Protein AF-Q5ZM93-F1 (afdb_monomer)

Organism: Gallus gallus (NCBI:txid9031)

Radius of gyration: 24.71 Å; Cα contacts (8 Å, |Δi|>4): 46; chains: 1; bounding box: 80×24×54 Å

Nearest PDB structures (foldseek):
  3qmw-assembly1_A  TM=1.818E-01  e=9.109E+00  Streptomyces coelicolor

Mean predicted aligned error: 16.15 Å

Structure (mmCIF, N/CA/C/O backbone):
data_AF-Q5ZM93-F1
#
_entry.id   AF-Q5ZM93-F1
#
loop_
_atom_site.group_PDB
_atom_site.id
_atom_site.type_symbol
_atom_site.label_atom_id
_atom_site.label_alt_id
_atom_site.label_comp_id
_atom_site.label_asym_id
_atom_site.label_entity_id
_atom_site.label_seq_id
_atom_site.pdbx_PDB_ins_code
_atom_site.Cartn_x
_atom_site.Cartn_y
_atom_site.Cartn_z
_atom_site.occupancy
_atom_site.B_iso_or_equiv
_atom_site.auth_seq_id
_atom_site.auth_comp_id
_atom_site.auth_asym_id
_atom_site.auth_atom_id
_atom_site.pdbx_PDB_model_num
ATOM 1 N N . MET A 1 1 ? 52.137 -8.611 -23.650 1.00 48.00 1 MET A N 1
ATOM 2 C CA . MET A 1 1 ? 50.836 -9.322 -23.667 1.00 48.00 1 MET A CA 1
ATOM 3 C C . MET A 1 1 ? 49.915 -8.952 -22.493 1.00 48.00 1 MET A C 1
ATOM 5 O O . MET A 1 1 ? 48.735 -9.238 -22.594 1.00 48.00 1 MET A O 1
ATOM 9 N N . ALA A 1 2 ? 50.388 -8.274 -21.432 1.00 45.91 2 ALA A N 1
ATOM 10 C CA . ALA A 1 2 ? 49.551 -7.874 -20.289 1.00 45.91 2 ALA A CA 1
ATOM 11 C C . ALA A 1 2 ? 48.619 -6.669 -20.567 1.00 45.91 2 ALA A C 1
ATOM 13 O O . ALA A 1 2 ? 47.445 -6.726 -20.234 1.00 45.91 2 ALA A O 1
ATOM 14 N N . ALA A 1 3 ? 49.090 -5.636 -21.278 1.00 50.91 3 ALA A N 1
ATOM 15 C CA . ALA A 1 3 ? 48.351 -4.374 -21.458 1.00 50.91 3 ALA A CA 1
ATOM 16 C C . ALA A 1 3 ? 47.007 -4.491 -22.219 1.00 50.91 3 ALA A C 1
ATOM 18 O O . ALA A 1 3 ? 46.098 -3.692 -22.012 1.00 50.91 3 ALA A O 1
ATOM 19 N N . ALA A 1 4 ? 46.852 -5.497 -23.089 1.00 55.53 4 ALA A N 1
ATOM 20 C CA . ALA A 1 4 ? 45.612 -5.709 -23.844 1.00 55.53 4 ALA A CA 1
ATOM 21 C C . ALA A 1 4 ? 44.477 -6.282 -22.972 1.00 55.53 4 ALA A C 1
ATOM 23 O O . ALA A 1 4 ? 43.305 -6.005 -23.226 1.00 55.53 4 ALA A O 1
ATOM 24 N N . ALA A 1 5 ? 44.818 -7.049 -21.930 1.00 53.44 5 ALA A N 1
ATOM 25 C CA . ALA A 1 5 ? 43.845 -7.614 -20.998 1.00 53.44 5 ALA A CA 1
ATOM 26 C C . ALA A 1 5 ? 43.263 -6.539 -20.064 1.00 53.44 5 ALA A C 1
ATOM 28 O O . ALA A 1 5 ? 42.081 -6.584 -19.728 1.00 53.44 5 ALA A O 1
ATOM 29 N N . GLU A 1 6 ? 44.073 -5.542 -19.706 1.00 55.62 6 GLU A N 1
ATOM 30 C CA . GLU A 1 6 ? 43.698 -4.461 -18.788 1.00 55.62 6 GLU A CA 1
ATOM 31 C C . GLU A 1 6 ? 42.703 -3.494 -19.441 1.00 55.62 6 GLU A C 1
AT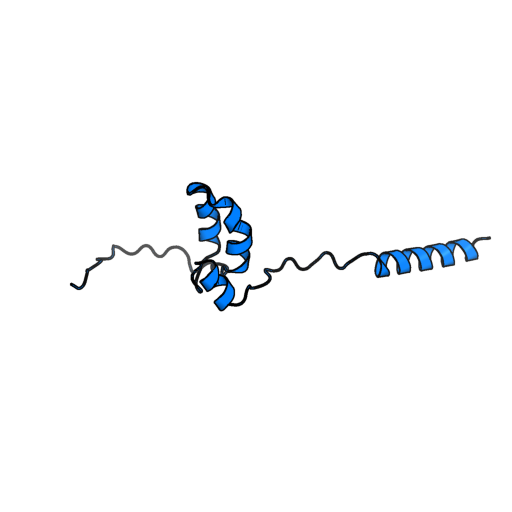OM 33 O O . GLU A 1 6 ? 41.676 -3.160 -18.852 1.00 55.62 6 GLU A O 1
ATOM 38 N N . LEU A 1 7 ? 42.928 -3.143 -20.712 1.00 58.91 7 LEU A N 1
ATOM 39 C CA . LEU A 1 7 ? 41.991 -2.339 -21.504 1.00 58.91 7 LEU A CA 1
ATOM 40 C C . LEU A 1 7 ? 40.665 -3.077 -21.745 1.00 58.91 7 LEU A C 1
ATOM 42 O O . LEU A 1 7 ? 39.596 -2.479 -21.637 1.00 58.91 7 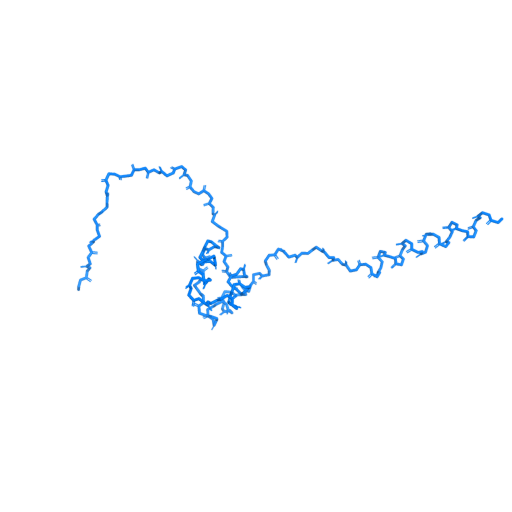LEU A O 1
ATOM 46 N N . ALA A 1 8 ? 40.711 -4.388 -22.003 1.00 62.94 8 ALA A N 1
ATOM 47 C CA . ALA A 1 8 ? 39.508 -5.202 -22.172 1.00 62.94 8 ALA A CA 1
ATOM 48 C C . ALA A 1 8 ? 38.694 -5.331 -20.871 1.00 62.94 8 ALA A C 1
ATOM 50 O O . ALA A 1 8 ? 37.464 -5.377 -20.928 1.00 62.94 8 ALA A O 1
ATOM 51 N N . ALA A 1 9 ? 39.353 -5.367 -19.709 1.00 63.41 9 ALA A N 1
ATOM 52 C CA . ALA A 1 9 ? 38.695 -5.385 -18.404 1.00 63.41 9 ALA A CA 1
ATOM 53 C C . ALA A 1 9 ? 38.040 -4.034 -18.076 1.00 63.41 9 ALA A C 1
ATOM 55 O O . ALA A 1 9 ? 36.895 -4.006 -17.625 1.00 63.41 9 ALA A O 1
ATOM 56 N N . LEU A 1 10 ? 38.722 -2.922 -18.371 1.00 65.69 10 LEU A N 1
ATOM 57 C CA . LEU A 1 10 ? 38.190 -1.571 -18.171 1.00 65.69 10 LEU A CA 1
ATOM 58 C C . LEU A 1 10 ? 36.975 -1.297 -19.065 1.00 65.69 10 LEU A C 1
ATOM 60 O O . LEU A 1 10 ? 35.955 -0.825 -18.570 1.00 65.69 10 LEU A O 1
ATOM 64 N N . VAL A 1 11 ? 37.036 -1.679 -20.347 1.00 76.12 11 VAL A N 1
ATOM 65 C CA . VAL A 1 11 ? 35.910 -1.547 -21.290 1.00 76.12 11 VAL A CA 1
ATOM 66 C C . VAL A 1 11 ? 34.735 -2.429 -20.878 1.00 76.12 11 VAL A C 1
ATOM 68 O O . VAL A 1 11 ? 33.590 -1.996 -20.956 1.00 76.12 11 VAL A O 1
ATOM 71 N N . ARG A 1 12 ? 34.995 -3.646 -20.389 1.00 71.19 12 ARG A N 1
ATOM 72 C CA . ARG A 1 12 ? 33.950 -4.557 -19.904 1.00 71.19 12 ARG A CA 1
ATOM 73 C C . ARG A 1 12 ? 33.294 -4.034 -18.626 1.00 71.19 12 ARG A C 1
ATOM 75 O O . ARG A 1 12 ? 32.083 -4.123 -18.503 1.00 71.19 12 ARG A O 1
ATOM 82 N N . CYS A 1 13 ? 34.065 -3.427 -17.724 1.00 63.69 13 CYS A N 1
ATOM 83 C CA . CYS A 1 13 ? 33.554 -2.790 -16.510 1.00 63.69 13 CYS A CA 1
ATOM 84 C C . CYS A 1 13 ? 32.702 -1.550 -16.834 1.00 63.69 13 CYS A C 1
ATOM 86 O O . CYS A 1 13 ? 31.594 -1.411 -16.322 1.00 63.69 13 CYS A O 1
ATOM 88 N N . TRP A 1 14 ? 33.165 -0.699 -17.757 1.00 72.81 14 TRP A N 1
ATOM 89 C CA . TRP A 1 14 ? 32.397 0.442 -18.270 1.00 72.81 14 TRP A CA 1
ATOM 90 C C . TRP A 1 14 ? 31.119 0.016 -18.993 1.00 72.81 14 TRP A C 1
ATOM 92 O O . TRP A 1 14 ? 30.067 0.608 -18.776 1.00 72.81 14 TRP A O 1
ATOM 102 N N . LEU A 1 15 ? 31.183 -1.038 -19.808 1.00 70.00 15 LEU A N 1
ATOM 103 C CA . LEU A 1 15 ? 30.027 -1.587 -20.510 1.00 70.00 15 LEU A CA 1
ATOM 104 C C . LEU A 1 15 ? 29.012 -2.201 -19.531 1.00 70.00 15 LEU A C 1
ATOM 106 O O . LEU A 1 15 ? 27.815 -2.019 -19.722 1.00 70.00 15 LEU A O 1
ATOM 110 N N . CYS A 1 16 ? 29.469 -2.853 -18.455 1.00 65.06 16 CYS A N 1
ATOM 111 C CA . CYS A 1 16 ? 28.608 -3.320 -17.364 1.00 65.06 16 CYS A CA 1
ATOM 112 C C . CYS A 1 16 ? 27.966 -2.162 -16.586 1.00 65.06 16 CYS A C 1
ATOM 114 O O . CYS A 1 16 ? 26.809 -2.277 -16.200 1.00 65.06 16 CYS A O 1
ATOM 116 N N . LEU A 1 17 ? 28.680 -1.048 -16.382 1.00 65.25 17 LEU A N 1
ATOM 117 C CA . LEU A 1 17 ? 28.124 0.156 -15.753 1.00 65.25 17 LEU A CA 1
ATOM 118 C C . LEU A 1 17 ? 27.097 0.866 -16.656 1.00 65.25 17 LEU A C 1
ATOM 120 O O . LEU A 1 17 ? 26.125 1.416 -16.154 1.00 65.25 17 LEU A O 1
ATOM 124 N N . LEU A 1 18 ? 27.315 0.859 -17.978 1.00 65.31 18 LEU A N 1
ATOM 125 C CA . LEU A 1 18 ? 26.445 1.498 -18.976 1.00 65.31 18 LEU A CA 1
ATOM 126 C C . LEU A 1 18 ? 25.211 0.651 -19.347 1.00 65.31 18 LEU A C 1
ATOM 128 O O . LEU A 1 18 ? 24.171 1.221 -19.664 1.00 65.31 18 LEU A O 1
ATOM 132 N N . LEU A 1 19 ? 25.304 -0.687 -19.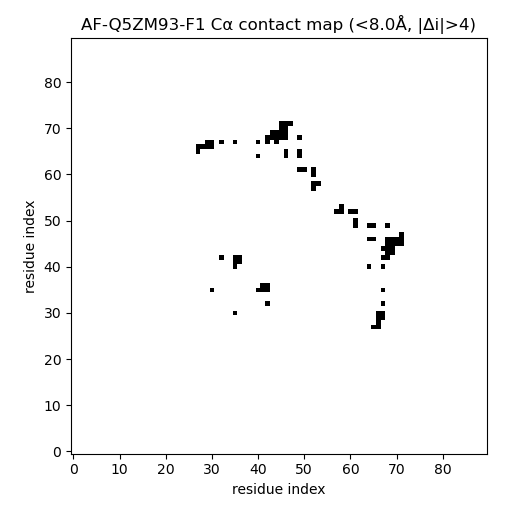319 1.00 64.19 19 LEU A N 1
ATOM 133 C CA . LEU A 1 19 ? 24.191 -1.618 -19.599 1.00 64.19 19 LEU A CA 1
ATOM 134 C C . LEU A 1 19 ? 23.502 -2.160 -18.333 1.00 64.19 19 LEU A C 1
ATOM 136 O O . LEU A 1 19 ? 22.423 -2.745 -18.424 1.00 64.19 19 LEU A O 1
ATOM 140 N N . GLY A 1 20 ? 24.106 -1.985 -17.156 1.00 63.81 20 GLY A N 1
ATOM 141 C CA . GLY A 1 20 ? 23.534 -2.339 -15.860 1.00 63.81 20 GLY A CA 1
ATOM 142 C C . GLY A 1 20 ? 22.588 -1.249 -15.379 1.00 63.81 20 GLY A C 1
ATOM 143 O O . GLY A 1 20 ? 22.992 -0.353 -14.644 1.00 63.81 20 GLY A O 1
ATOM 144 N N . LEU A 1 21 ? 21.338 -1.327 -15.835 1.00 63.72 21 LEU A N 1
ATOM 145 C CA . LEU A 1 21 ? 20.214 -0.486 -15.423 1.00 63.72 21 LEU A CA 1
ATOM 146 C C . LEU A 1 21 ? 20.248 -0.144 -13.917 1.00 63.72 21 LEU A C 1
ATOM 148 O O . LEU A 1 21 ? 20.525 -1.031 -13.104 1.00 63.72 21 LEU A O 1
ATOM 152 N N . PRO A 1 22 ? 19.875 1.091 -13.523 1.00 54.97 22 PRO A N 1
ATOM 153 C CA . PRO A 1 22 ? 19.695 1.455 -12.123 1.00 54.97 22 PRO A CA 1
ATOM 154 C C . PRO A 1 22 ? 18.539 0.645 -11.518 1.00 54.97 22 PRO A C 1
ATOM 156 O O . PRO A 1 22 ? 17.382 1.054 -11.537 1.00 54.97 22 PRO A O 1
ATOM 159 N N . ALA A 1 23 ? 18.847 -0.527 -10.973 1.00 58.44 23 ALA A N 1
ATOM 160 C CA . ALA A 1 23 ? 17.901 -1.379 -10.270 1.00 58.44 23 ALA A CA 1
ATOM 161 C C . ALA A 1 23 ? 17.793 -0.981 -8.793 1.00 58.44 23 ALA A C 1
ATOM 163 O O . ALA A 1 23 ? 17.869 -1.839 -7.929 1.00 58.44 23 ALA A O 1
ATOM 164 N N . ILE A 1 24 ? 17.646 0.305 -8.473 1.00 59.34 24 ILE A N 1
ATOM 165 C CA . ILE A 1 24 ? 17.154 0.708 -7.154 1.00 59.34 24 ILE A CA 1
ATOM 166 C C . ILE A 1 24 ? 16.382 2.016 -7.313 1.00 59.34 24 ILE A C 1
ATOM 168 O O . ILE A 1 24 ? 16.982 3.078 -7.397 1.00 59.34 24 ILE A O 1
ATOM 172 N N . ASN A 1 25 ? 15.055 1.927 -7.372 1.00 52.59 25 ASN A N 1
ATOM 173 C CA . ASN A 1 25 ? 14.138 2.850 -6.698 1.00 52.59 25 ASN A CA 1
ATOM 174 C C . ASN A 1 25 ? 12.718 2.276 -6.799 1.00 52.59 25 ASN A C 1
ATOM 176 O O . ASN A 1 25 ? 11.877 2.757 -7.548 1.00 52.59 25 ASN A O 1
ATOM 180 N N . VAL A 1 26 ? 12.456 1.225 -6.017 1.00 50.72 26 VAL A N 1
ATOM 181 C CA . VAL A 1 26 ? 11.094 0.923 -5.547 1.00 50.72 26 VAL A CA 1
ATOM 182 C C . VAL A 1 26 ? 10.931 1.621 -4.195 1.00 50.72 26 VAL A C 1
ATOM 184 O O . VAL A 1 26 ? 10.719 0.993 -3.167 1.00 50.72 26 VAL A O 1
ATOM 187 N N . TYR A 1 27 ? 11.124 2.938 -4.175 1.00 53.28 27 TYR A N 1
ATOM 188 C CA . TYR A 1 27 ? 10.499 3.765 -3.150 1.00 53.28 27 TYR A CA 1
ATOM 189 C C . TYR A 1 27 ? 9.196 4.218 -3.779 1.00 53.28 27 TYR A C 1
ATOM 191 O O . TYR A 1 27 ? 9.230 4.740 -4.893 1.00 53.28 27 TYR A O 1
ATOM 199 N N . GLY A 1 28 ? 8.081 3.872 -3.129 1.00 53.47 28 GLY A N 1
ATOM 200 C CA . GLY A 1 28 ? 6.726 3.951 -3.666 1.00 53.47 28 GLY A CA 1
ATOM 201 C C . GLY A 1 28 ? 6.560 5.136 -4.602 1.00 53.47 28 GLY A C 1
ATOM 202 O O . GLY A 1 28 ? 6.624 6.285 -4.170 1.00 53.47 28 GLY A O 1
ATOM 203 N N . ALA A 1 29 ? 6.393 4.848 -5.895 1.00 51.22 29 ALA A N 1
ATOM 204 C CA . ALA A 1 29 ? 5.906 5.845 -6.825 1.00 51.22 29 ALA A CA 1
ATOM 205 C C . ALA A 1 29 ? 4.553 6.273 -6.263 1.00 51.22 29 ALA A C 1
ATOM 207 O O . ALA A 1 29 ? 3.592 5.509 -6.352 1.00 51.22 29 ALA A O 1
ATOM 208 N N . GLN A 1 30 ? 4.516 7.426 -5.591 1.00 57.47 30 GLN A N 1
ATOM 209 C CA . GLN A 1 30 ? 3.268 8.001 -5.132 1.00 57.47 30 GLN A CA 1
ATOM 210 C C . GLN A 1 30 ? 2.448 8.230 -6.390 1.00 57.47 30 GLN A C 1
ATOM 212 O O . GLN A 1 30 ? 2.765 9.096 -7.210 1.00 57.47 30 GLN A O 1
ATOM 217 N N . LEU A 1 31 ? 1.426 7.400 -6.580 1.00 60.75 31 LEU A N 1
ATOM 218 C CA . LEU A 1 31 ? 0.369 7.749 -7.506 1.00 60.75 31 LEU A CA 1
ATOM 219 C C . LEU A 1 31 ? -0.165 9.112 -7.056 1.00 60.75 31 LEU A C 1
ATOM 221 O O . LEU A 1 31 ? -0.281 9.380 -5.859 1.00 60.75 31 LEU A O 1
ATOM 225 N N . SER A 1 32 ? -0.448 9.994 -8.016 1.00 68.81 32 SER A N 1
ATOM 226 C CA . SER A 1 32 ? -1.045 11.289 -7.694 1.00 68.81 32 SER A CA 1
ATOM 227 C C . SER A 1 32 ? -2.319 11.068 -6.878 1.00 68.81 32 SER A C 1
ATOM 229 O O . SER A 1 32 ? -3.035 10.085 -7.102 1.00 68.81 32 SER A O 1
ATOM 231 N N . SER A 1 33 ? -2.622 11.972 -5.946 1.00 70.81 33 SER A N 1
ATOM 232 C CA . SER A 1 33 ? -3.754 11.807 -5.024 1.00 70.81 33 SER A CA 1
ATOM 233 C C . SER A 1 33 ? -5.090 11.579 -5.752 1.00 70.81 33 SER A C 1
ATOM 235 O O . SER A 1 33 ? -5.975 10.882 -5.259 1.00 70.81 33 SER A O 1
ATOM 237 N N . GLU A 1 34 ? -5.207 12.100 -6.973 1.00 78.19 34 GLU A N 1
ATOM 238 C CA . GLU A 1 34 ? -6.348 11.954 -7.870 1.00 78.19 34 GLU A CA 1
ATOM 239 C C . 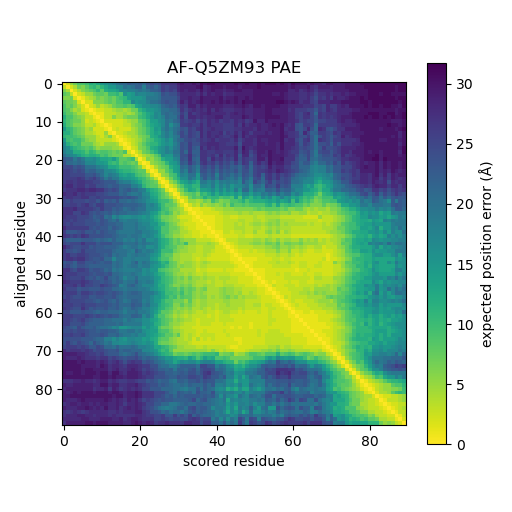GLU A 1 34 ? -6.441 10.535 -8.446 1.00 78.19 34 GLU A C 1
ATOM 241 O O . GLU A 1 34 ? -7.520 9.953 -8.455 1.00 78.19 34 GLU A O 1
ATOM 246 N N . ALA A 1 35 ? -5.319 9.934 -8.853 1.00 79.56 35 ALA A N 1
ATOM 247 C CA . ALA A 1 35 ? -5.292 8.568 -9.377 1.00 79.56 35 ALA A CA 1
ATOM 248 C C . ALA A 1 35 ? -5.676 7.542 -8.299 1.00 79.56 35 ALA A C 1
ATOM 250 O O . ALA A 1 35 ? -6.399 6.587 -8.574 1.00 79.56 35 ALA A O 1
ATOM 251 N N . CYS A 1 36 ? -5.259 7.771 -7.052 1.00 86.00 36 CYS A N 1
ATOM 252 C CA . CYS A 1 36 ? -5.686 6.948 -5.922 1.00 86.00 36 CYS A CA 1
ATOM 253 C C . CYS A 1 36 ? -7.199 7.037 -5.681 1.00 86.00 36 CYS A C 1
ATOM 255 O O . CYS A 1 36 ? -7.835 6.017 -5.415 1.00 86.00 36 CYS A O 1
ATOM 257 N N . ARG A 1 37 ? -7.794 8.227 -5.837 1.00 85.31 37 ARG A N 1
ATOM 258 C CA . ARG A 1 37 ? -9.248 8.423 -5.710 1.00 85.31 37 ARG A CA 1
ATOM 259 C C . ARG A 1 37 ? -10.031 7.735 -6.825 1.00 85.31 37 ARG A C 1
ATOM 261 O O . ARG A 1 37 ? -11.062 7.140 -6.530 1.00 85.31 37 ARG A O 1
ATOM 268 N N . GLU A 1 38 ? -9.531 7.758 -8.060 1.00 87.12 38 GLU A N 1
ATOM 269 C CA . GLU A 1 38 ? -10.126 7.019 -9.190 1.00 87.12 38 GLU A CA 1
ATOM 270 C C . GLU A 1 38 ? -10.103 5.499 -8.962 1.00 87.12 38 GLU A C 1
ATOM 272 O O . GLU A 1 38 ? -11.031 4.789 -9.344 1.00 87.12 38 GLU A O 1
ATOM 277 N N . LEU A 1 39 ? -9.074 4.992 -8.276 1.00 84.44 39 LEU A N 1
ATOM 278 C CA . LEU A 1 39 ? -8.980 3.589 -7.857 1.00 84.44 39 LEU A CA 1
ATOM 279 C C . LEU A 1 39 ? -9.848 3.257 -6.627 1.00 84.44 39 LEU A C 1
ATOM 281 O O . LEU A 1 39 ? -9.905 2.100 -6.212 1.00 84.44 39 LEU A O 1
ATOM 285 N N . GLY A 1 40 ? -10.523 4.250 -6.039 1.00 86.81 40 GLY A N 1
ATOM 286 C CA . GLY A 1 40 ? -11.367 4.089 -4.854 1.00 86.81 40 GLY A CA 1
ATOM 287 C C . GLY A 1 40 ? -10.610 4.100 -3.522 1.00 86.81 40 GLY A C 1
ATOM 288 O O . GLY A 1 40 ? -11.195 3.779 -2.487 1.00 86.81 40 GLY A O 1
ATOM 289 N N . PH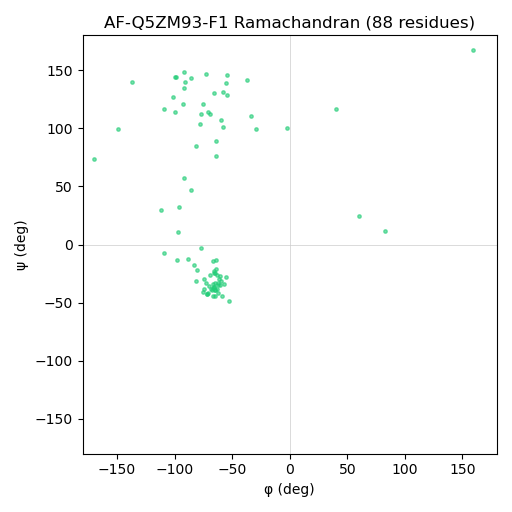E A 1 41 ? -9.328 4.474 -3.513 1.00 88.19 41 PHE A N 1
ATOM 290 C CA . PHE A 1 41 ? -8.549 4.630 -2.287 1.00 88.19 41 PHE A CA 1
ATOM 291 C C . PHE A 1 41 ? -8.728 6.026 -1.677 1.00 88.19 41 PHE A C 1
ATOM 293 O O . PHE A 1 41 ? -8.820 7.041 -2.370 1.00 88.19 41 PHE A O 1
ATOM 300 N N . SER A 1 42 ? -8.752 6.081 -0.344 1.00 83.94 42 SER A N 1
ATOM 301 C CA . SER A 1 42 ? -8.728 7.343 0.402 1.00 83.94 42 SER A CA 1
ATOM 302 C C . SER A 1 42 ? -7.339 7.979 0.335 1.00 83.94 42 SER A C 1
ATOM 304 O O . SER A 1 42 ? -6.333 7.275 0.371 1.00 83.94 42 SER A O 1
ATOM 306 N N . SER A 1 43 ? -7.266 9.310 0.317 1.00 79.06 43 SER A N 1
ATOM 307 C CA . SER A 1 43 ? -5.997 10.052 0.339 1.00 79.06 43 SER A CA 1
ATOM 308 C C . SER A 1 43 ? -5.210 9.906 1.649 1.00 79.06 43 SER A C 1
ATOM 310 O O . SER A 1 43 ? -4.040 10.260 1.691 1.00 79.06 43 SER A O 1
ATOM 312 N N . ASN A 1 44 ? -5.837 9.393 2.714 1.00 83.25 44 ASN A N 1
ATOM 313 C CA . ASN A 1 44 ? -5.212 9.131 4.017 1.00 83.25 44 ASN A CA 1
ATOM 314 C C . ASN A 1 44 ? -5.112 7.624 4.317 1.00 83.25 44 ASN A C 1
ATOM 316 O O . ASN A 1 44 ? -5.239 7.201 5.467 1.00 83.25 44 ASN A O 1
ATOM 320 N N . LEU A 1 45 ? -4.982 6.789 3.284 1.00 88.00 45 LEU A N 1
ATOM 321 C CA . LEU A 1 45 ? -4.905 5.341 3.451 1.00 88.00 45 LEU A CA 1
ATOM 322 C C . LEU A 1 45 ? -3.620 4.947 4.191 1.00 88.00 45 LEU A C 1
ATOM 324 O O . LEU A 1 45 ? -2.532 5.354 3.806 1.00 88.00 45 LEU A O 1
ATOM 328 N N . LEU A 1 46 ? -3.730 4.113 5.223 1.00 90.25 46 LEU A N 1
ATOM 329 C CA . LEU A 1 46 ? -2.578 3.606 5.973 1.00 90.25 46 LEU A CA 1
ATOM 330 C C . LEU A 1 46 ? -2.080 2.287 5.380 1.00 90.25 46 LEU A C 1
ATOM 332 O O . LEU A 1 46 ? -2.891 1.425 5.033 1.00 90.25 46 LEU A O 1
ATOM 336 N N . CYS A 1 47 ? -0.761 2.088 5.304 1.00 88.56 47 CYS A N 1
ATOM 337 C CA . CYS A 1 47 ? -0.193 0.886 4.683 1.00 88.56 47 CYS A CA 1
ATOM 338 C C . CYS A 1 47 ? -0.540 -0.432 5.410 1.00 88.56 47 CYS A C 1
ATOM 340 O O . CYS A 1 47 ? -0.519 -1.492 4.773 1.00 88.56 47 CYS A O 1
ATOM 342 N N . SER A 1 48 ? -0.920 -0.410 6.695 1.00 87.88 48 SER A N 1
ATOM 343 C CA . SER A 1 48 ? -1.521 -1.569 7.380 1.00 87.88 48 SER A CA 1
ATOM 344 C C . SER A 1 48 ? -2.825 -2.045 6.734 1.00 87.88 48 SER A C 1
ATOM 346 O O . SER A 1 48 ? -3.092 -3.249 6.726 1.00 87.88 48 SER A O 1
ATOM 348 N N . SER A 1 49 ? -3.599 -1.136 6.131 1.00 88.12 49 SER A N 1
ATOM 349 C CA . SER A 1 49 ? -4.872 -1.451 5.471 1.00 88.12 49 SER A CA 1
ATOM 350 C C . SER A 1 49 ? -4.671 -2.353 4.255 1.00 88.12 49 SER A C 1
ATOM 352 O O . SER A 1 49 ? -5.498 -3.227 4.013 1.00 88.12 49 SER A O 1
ATOM 354 N N . CYS A 1 50 ? -3.545 -2.219 3.541 1.00 89.88 50 CYS A N 1
ATOM 355 C CA . CYS A 1 50 ? -3.227 -3.060 2.382 1.00 89.88 50 CYS A CA 1
ATOM 356 C C . CYS A 1 50 ? -3.140 -4.551 2.751 1.00 89.88 50 CYS A C 1
ATOM 358 O O . CYS A 1 50 ? -3.631 -5.398 2.013 1.00 89.88 50 CYS A O 1
ATOM 360 N N . ASN A 1 51 ? -2.652 -4.882 3.954 1.00 89.00 51 ASN A N 1
ATOM 361 C CA . ASN A 1 51 ? -2.599 -6.271 4.432 1.00 89.00 51 ASN A CA 1
ATOM 362 C C . ASN A 1 51 ? -3.993 -6.895 4.621 1.00 89.00 51 ASN A C 1
ATOM 364 O O . ASN A 1 51 ? -4.139 -8.117 4.601 1.00 89.00 51 ASN A O 1
ATOM 368 N N . LEU A 1 52 ? -5.025 -6.071 4.829 1.00 89.69 52 LEU A N 1
ATOM 369 C CA . LEU A 1 52 ? -6.392 -6.540 5.049 1.00 89.69 52 LEU A CA 1
ATOM 370 C C . LEU A 1 52 ? -7.098 -6.900 3.735 1.00 89.69 52 LEU A C 1
ATOM 372 O O . LEU A 1 52 ? -8.021 -7.711 3.765 1.00 89.69 52 LEU A O 1
ATOM 376 N N . LEU A 1 53 ? -6.653 -6.371 2.586 1.00 88.69 53 LEU A N 1
ATOM 377 C CA . LEU A 1 53 ? -7.270 -6.629 1.274 1.00 88.69 53 LEU A CA 1
ATOM 378 C C . LEU A 1 53 ? -7.319 -8.125 0.942 1.00 88.69 53 LEU A C 1
ATOM 380 O O . LEU A 1 53 ? -8.293 -8.593 0.347 1.00 88.69 53 LEU A O 1
ATOM 384 N N . GLY A 1 54 ? -6.315 -8.893 1.371 1.00 86.94 54 GLY A N 1
ATOM 385 C CA . GLY A 1 54 ? -6.276 -10.338 1.154 1.00 86.94 54 GLY A CA 1
ATOM 386 C C . GLY A 1 54 ? -7.431 -11.096 1.812 1.00 86.94 54 GLY A C 1
ATOM 387 O O . GLY A 1 54 ? -7.899 -12.085 1.250 1.00 86.94 54 GLY A O 1
ATOM 388 N N . GLN A 1 55 ? -7.967 -10.596 2.932 1.00 90.50 55 GLN A N 1
ATOM 389 C CA . GLN A 1 55 ? -9.128 -11.196 3.606 1.00 90.50 55 GLN A CA 1
ATOM 390 C C . GLN A 1 55 ? -10.419 -11.042 2.792 1.00 90.50 55 GLN A C 1
ATOM 392 O O . GLN A 1 55 ? -11.317 -11.873 2.887 1.00 90.50 55 GLN A O 1
ATOM 397 N N . PHE A 1 56 ? -10.492 -10.012 1.948 1.00 90.25 56 PHE A N 1
ATOM 398 C CA . PHE A 1 56 ? -11.633 -9.737 1.073 1.00 90.25 56 PHE A CA 1
ATOM 399 C C . PHE A 1 56 ? -11.431 -10.279 -0.348 1.00 90.25 56 PHE A C 1
ATOM 401 O O . PHE A 1 56 ? -12.199 -9.951 -1.246 1.00 90.25 56 PHE A O 1
ATOM 408 N N . SER A 1 57 ? -10.398 -11.102 -0.569 1.00 87.31 57 SER A N 1
ATOM 409 C CA . SER A 1 57 ? -9.991 -11.575 -1.901 1.00 87.31 57 SER A CA 1
ATOM 410 C C . SER A 1 57 ? -9.598 -10.448 -2.873 1.00 87.31 57 SER A C 1
ATOM 412 O O . SER A 1 57 ? -9.613 -10.640 -4.086 1.00 87.31 57 SER A O 1
ATOM 414 N N . LEU A 1 58 ? -9.180 -9.285 -2.360 1.00 87.75 58 LEU A N 1
ATOM 415 C CA . LEU A 1 58 ? -8.777 -8.106 -3.141 1.00 87.75 58 LEU A CA 1
ATOM 416 C C . LEU A 1 58 ? -7.253 -8.026 -3.351 1.00 87.75 58 LEU A C 1
ATOM 418 O O . LEU A 1 58 ? -6.679 -6.944 -3.436 1.00 87.75 58 LEU A O 1
ATOM 422 N N . ASN A 1 59 ? -6.574 -9.170 -3.455 1.00 87.19 59 ASN A N 1
ATOM 423 C CA . ASN A 1 59 ? -5.108 -9.233 -3.570 1.00 87.19 59 ASN A CA 1
ATOM 424 C C . ASN A 1 59 ? -4.555 -8.509 -4.809 1.00 87.19 59 ASN A C 1
ATOM 426 O O . ASN A 1 59 ? -3.430 -8.021 -4.792 1.00 87.19 59 ASN A O 1
ATOM 430 N N . GLN A 1 60 ? -5.345 -8.400 -5.881 1.00 88.31 60 GLN A N 1
ATOM 431 C CA . GLN A 1 60 ? -4.947 -7.690 -7.101 1.00 88.31 60 GLN A CA 1
ATOM 432 C C . GLN A 1 60 ? -4.762 -6.178 -6.878 1.00 88.31 60 GLN A C 1
ATOM 434 O O . GLN A 1 60 ? -4.037 -5.528 -7.628 1.00 88.31 60 GLN A O 1
ATOM 439 N N . LEU A 1 61 ? -5.401 -5.626 -5.842 1.00 87.38 61 LEU A N 1
ATOM 440 C CA . LEU A 1 61 ? -5.332 -4.212 -5.486 1.00 87.38 61 LEU A CA 1
ATOM 441 C C . LEU A 1 61 ? -4.166 -3.887 -4.542 1.00 87.38 61 LEU A C 1
ATOM 443 O O . LEU A 1 61 ? -3.845 -2.713 -4.395 1.00 87.38 61 LEU A O 1
ATOM 447 N N . ASP A 1 62 ? -3.502 -4.883 -3.944 1.00 88.19 62 ASP A N 1
ATOM 448 C CA . ASP A 1 62 ? -2.351 -4.674 -3.052 1.00 88.19 62 ASP A CA 1
ATOM 449 C C . ASP A 1 62 ? -1.229 -3.815 -3.674 1.00 88.19 62 ASP A C 1
ATOM 451 O O . ASP A 1 62 ? -0.850 -2.823 -3.047 1.00 88.19 62 ASP A O 1
ATOM 455 N N . PRO A 1 63 ? -0.750 -4.059 -4.915 1.00 87.50 63 PRO A N 1
ATOM 456 C CA . PRO A 1 63 ? 0.305 -3.226 -5.500 1.00 87.50 63 PRO A CA 1
ATOM 457 C C . PRO A 1 63 ? -0.118 -1.761 -5.672 1.00 87.50 63 PRO A C 1
ATOM 459 O O . PRO A 1 63 ? 0.697 -0.862 -5.474 1.00 87.50 63 PRO A O 1
ATOM 462 N N . PHE A 1 64 ? -1.390 -1.512 -5.992 1.00 86.94 64 PHE A N 1
ATOM 463 C CA . PHE A 1 64 ? -1.942 -0.161 -6.117 1.00 86.94 64 PHE A CA 1
ATOM 464 C C . PHE A 1 64 ? -2.151 0.492 -4.745 1.00 86.94 64 PHE A C 1
ATOM 466 O O . PHE A 1 64 ? -1.844 1.665 -4.558 1.00 86.94 64 PHE A O 1
ATOM 473 N N . CYS A 1 65 ? -2.594 -0.286 -3.758 1.00 89.06 65 CYS A N 1
ATOM 474 C CA . CYS A 1 65 ? -2.752 0.151 -2.375 1.00 89.06 65 CYS A CA 1
ATOM 475 C C . CYS A 1 65 ? -1.419 0.644 -1.799 1.00 89.06 65 CYS A C 1
ATOM 477 O O . CYS A 1 65 ? -1.360 1.718 -1.204 1.00 89.06 65 CYS A O 1
ATOM 479 N N . ARG A 1 66 ? -0.327 -0.093 -2.049 1.00 88.38 66 ARG A N 1
ATOM 480 C CA . ARG A 1 66 ? 1.033 0.267 -1.611 1.00 88.38 66 ARG A CA 1
ATOM 481 C C . ARG A 1 66 ? 1.580 1.535 -2.261 1.00 88.38 66 ARG A C 1
ATOM 483 O O . ARG A 1 66 ? 2.457 2.167 -1.688 1.00 88.38 66 ARG A O 1
ATOM 490 N N . GLN A 1 67 ? 1.080 1.902 -3.438 1.00 86.56 67 GLN A N 1
ATOM 491 C CA . GLN A 1 67 ? 1.446 3.147 -4.121 1.00 86.56 67 GLN A CA 1
ATOM 492 C C . GLN A 1 67 ? 0.651 4.360 -3.615 1.00 86.56 67 GLN A C 1
ATOM 494 O O . GLN A 1 67 ? 1.060 5.496 -3.845 1.00 86.56 67 GLN A O 1
ATOM 499 N N . CYS A 1 68 ? -0.471 4.121 -2.932 1.00 87.12 68 CYS A N 1
ATOM 500 C CA . CYS A 1 68 ? -1.391 5.145 -2.438 1.00 87.12 68 CYS A CA 1
ATOM 501 C C . CYS A 1 68 ? -1.379 5.311 -0.912 1.00 87.12 68 CYS A C 1
ATOM 503 O O . CYS A 1 68 ? -2.061 6.194 -0.397 1.00 87.12 68 CYS A O 1
ATOM 505 N N . CYS A 1 69 ? -0.672 4.449 -0.177 1.00 88.44 69 CYS A N 1
ATOM 506 C CA . CYS A 1 69 ? -0.701 4.448 1.278 1.00 88.44 69 CYS A CA 1
ATOM 507 C C . CYS A 1 69 ? 0.402 5.316 1.895 1.00 88.44 69 CYS A C 1
ATOM 509 O O . CYS A 1 69 ? 1.504 5.437 1.365 1.00 88.44 69 CYS A O 1
ATOM 511 N N . GLN A 1 70 ? 0.097 5.892 3.053 1.00 86.38 70 GLN A N 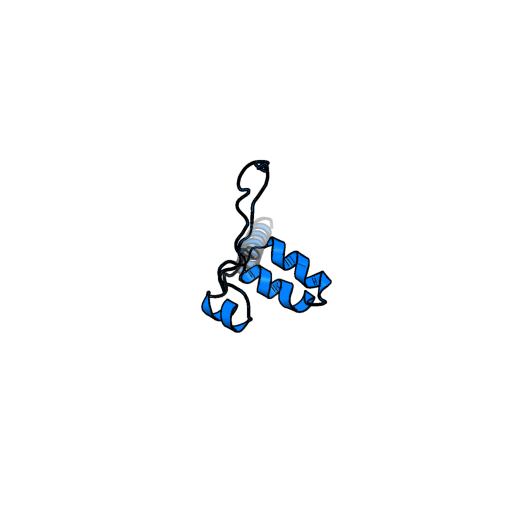1
ATOM 512 C CA . GLN A 1 70 ? 1.044 6.573 3.920 1.00 86.38 70 GLN A CA 1
ATOM 513 C C . GLN A 1 70 ? 1.594 5.570 4.941 1.00 86.38 70 GLN A C 1
ATOM 515 O O . GLN A 1 70 ? 0.830 4.815 5.561 1.00 86.38 70 GLN A O 1
ATOM 520 N N . GLU A 1 71 ? 2.912 5.576 5.150 1.00 85.06 71 GLU A N 1
ATOM 521 C CA . GLU A 1 71 ? 3.505 4.872 6.282 1.00 85.06 71 GLU A CA 1
ATOM 522 C C . GLU A 1 71 ? 2.930 5.388 7.600 1.00 85.06 71 GLU A C 1
ATOM 524 O O . GLU A 1 71 ? 2.868 6.590 7.873 1.00 85.06 71 GLU A O 1
ATOM 529 N N . GLU A 1 72 ? 2.521 4.446 8.439 1.00 78.31 72 GLU A N 1
ATOM 530 C CA . GLU A 1 72 ? 2.084 4.744 9.789 1.00 78.31 72 GLU A CA 1
ATOM 531 C C . GLU A 1 72 ? 3.294 5.179 10.607 1.00 78.31 72 GLU A C 1
ATOM 533 O O . GLU A 1 72 ? 4.183 4.379 10.913 1.00 78.31 72 GLU A O 1
ATOM 538 N N . ALA A 1 73 ? 3.318 6.454 10.998 1.00 70.25 73 ALA A N 1
ATOM 539 C CA . ALA A 1 73 ? 4.178 6.877 12.086 1.00 70.25 73 ALA A CA 1
ATOM 540 C C . ALA A 1 73 ? 3.852 5.991 13.295 1.00 70.25 73 ALA A C 1
ATOM 542 O O . ALA A 1 73 ? 2.685 5.837 13.659 1.00 70.25 73 ALA A O 1
ATOM 543 N N . GLN A 1 74 ? 4.880 5.390 13.895 1.00 64.06 74 GLN A N 1
ATOM 544 C CA . GLN A 1 74 ? 4.787 4.658 15.156 1.00 64.06 74 GLN A CA 1
ATOM 545 C C . GLN A 1 74 ? 4.399 5.663 16.253 1.00 64.06 74 GLN A C 1
ATOM 547 O O . GLN A 1 74 ? 5.247 6.159 16.994 1.00 64.06 74 GLN A O 1
ATOM 552 N N . LEU A 1 75 ? 3.128 6.060 16.292 1.00 56.38 75 LEU A N 1
ATOM 553 C CA . LEU A 1 75 ? 2.638 7.052 17.226 1.00 56.38 75 LEU A CA 1
ATOM 554 C C . LEU A 1 75 ? 2.463 6.358 18.572 1.00 56.38 75 LEU A C 1
ATOM 556 O O . LEU A 1 75 ? 1.535 5.578 18.750 1.00 56.38 75 LEU A O 1
ATOM 560 N N . GLU A 1 76 ? 3.425 6.639 19.449 1.00 55.97 76 GLU A N 1
ATOM 561 C CA . GLU A 1 76 ? 3.423 6.504 20.905 1.00 55.97 76 GLU A CA 1
ATOM 562 C C . GLU A 1 76 ? 2.755 5.250 21.485 1.00 55.97 76 GLU A C 1
ATOM 564 O O . GLU A 1 76 ? 1.541 5.081 21.424 1.00 55.97 76 GLU A O 1
ATOM 569 N N . THR A 1 77 ? 3.563 4.422 22.161 1.00 58.56 77 THR A N 1
ATOM 570 C CA . THR A 1 77 ? 3.178 3.524 23.264 1.00 58.56 77 THR A CA 1
ATOM 571 C C . THR A 1 77 ? 1.703 3.652 23.646 1.00 58.56 77 THR A C 1
ATOM 573 O O . THR A 1 77 ? 1.346 4.614 24.324 1.00 58.56 77 THR A O 1
ATOM 576 N N . ARG A 1 78 ? 0.862 2.712 23.174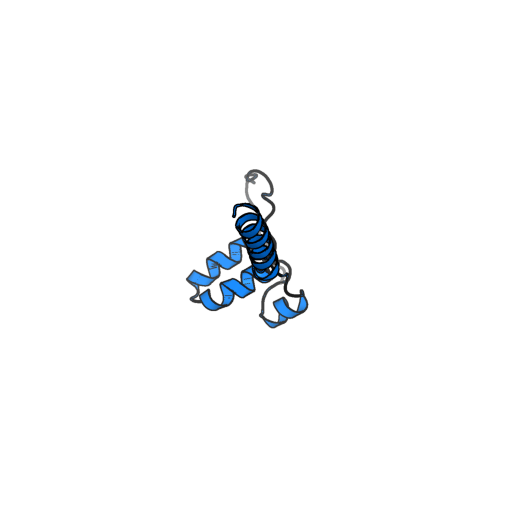 1.00 61.19 78 ARG A N 1
ATOM 577 C CA . ARG A 1 78 ? -0.593 2.632 23.423 1.00 61.19 78 ARG A CA 1
ATOM 578 C C . ARG A 1 78 ? -0.952 3.250 24.780 1.00 61.19 78 ARG A C 1
ATOM 580 O O . ARG A 1 78 ? -0.809 2.603 25.817 1.00 61.19 78 ARG A O 1
ATOM 587 N N . LYS A 1 79 ? -1.424 4.497 24.783 1.00 68.19 79 LYS A N 1
ATOM 588 C CA . LYS A 1 79 ? -1.996 5.105 25.984 1.00 68.19 79 LYS A CA 1
ATOM 589 C C . LYS A 1 79 ? -3.332 4.402 26.227 1.00 68.19 79 LYS A C 1
ATOM 591 O O . LYS A 1 79 ? -4.226 4.447 25.387 1.00 68.19 79 LYS A O 1
ATOM 596 N N . LEU A 1 80 ? -3.427 3.661 27.330 1.00 75.19 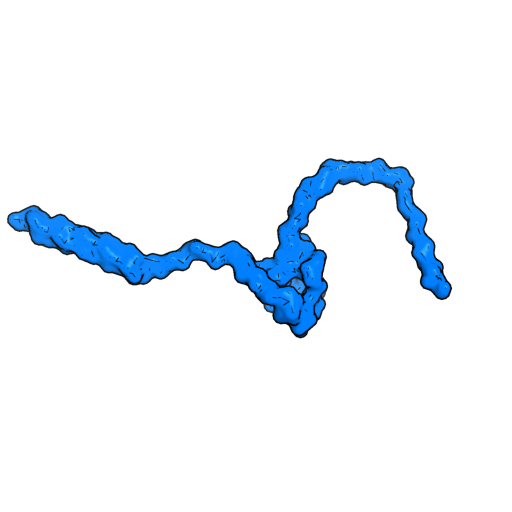80 LEU A N 1
ATOM 597 C CA . LEU A 1 80 ? -4.669 3.022 27.759 1.00 75.19 80 LEU A CA 1
ATOM 598 C C . LEU A 1 80 ? -5.562 4.094 28.383 1.00 75.19 80 LEU A C 1
ATOM 600 O O . LEU A 1 80 ? -5.241 4.638 29.437 1.00 75.19 80 LEU A O 1
ATOM 604 N N . TYR A 1 81 ? -6.674 4.397 27.723 1.00 80.06 81 TYR A N 1
ATOM 605 C CA . TYR A 1 81 ? -7.705 5.292 28.240 1.00 80.06 81 TYR A CA 1
ATOM 606 C C . TYR A 1 81 ? -8.846 4.460 28.829 1.00 80.06 81 TYR A C 1
ATOM 608 O O . TYR A 1 81 ? -9.172 3.395 28.309 1.00 80.06 81 TYR A O 1
ATOM 616 N N . ALA A 1 82 ? -9.453 4.940 29.917 1.00 87.81 82 ALA A N 1
ATOM 617 C CA . ALA A 1 82 ? -10.466 4.198 30.673 1.00 87.81 82 ALA A CA 1
ATOM 618 C C . ALA A 1 82 ? -11.766 3.911 29.887 1.00 87.81 82 ALA A C 1
ATOM 620 O O . ALA A 1 82 ? -12.568 3.087 30.316 1.00 87.81 82 ALA A O 1
ATOM 621 N N . GLY A 1 83 ? -11.973 4.565 28.742 1.00 84.94 83 GLY A N 1
ATOM 622 C CA . GLY A 1 83 ? -13.102 4.337 27.844 1.00 84.94 83 GLY A CA 1
ATOM 623 C C . GLY A 1 83 ? -13.352 5.534 26.927 1.00 84.94 83 GLY A C 1
ATOM 624 O O . GLY A 1 83 ? -12.814 6.618 27.152 1.00 84.94 83 GLY A O 1
ATOM 625 N N . ALA A 1 84 ? -14.175 5.331 25.900 1.00 87.06 84 ALA A N 1
ATOM 626 C CA . ALA A 1 84 ? -14.703 6.382 25.034 1.00 87.06 84 ALA A CA 1
ATOM 627 C C . ALA A 1 84 ? -16.193 6.109 24.777 1.00 87.06 84 ALA A C 1
ATOM 629 O O . ALA A 1 84 ? -16.581 4.954 24.596 1.00 87.06 84 ALA A O 1
ATOM 630 N N . VAL A 1 85 ? -17.017 7.157 24.776 1.00 88.44 85 VAL A N 1
ATOM 631 C CA . VAL A 1 85 ? -18.442 7.085 24.417 1.00 88.44 85 VAL A CA 1
ATOM 632 C C . VAL A 1 85 ? -18.590 7.606 22.988 1.00 88.44 85 VAL A C 1
ATOM 634 O O . VAL A 1 85 ? -18.104 8.691 22.681 1.00 88.44 85 VAL A O 1
ATOM 637 N N . LEU A 1 86 ? -19.225 6.822 22.114 1.00 90.38 86 LEU A N 1
ATOM 638 C CA . LEU A 1 86 ? -19.565 7.215 20.745 1.00 90.38 86 LEU A CA 1
ATOM 639 C C . LEU A 1 86 ? -21.036 7.635 20.711 1.00 90.38 86 LEU A C 1
ATOM 641 O O . LEU A 1 86 ? -21.917 6.803 20.913 1.00 90.38 86 LEU A O 1
ATOM 645 N N . GLU A 1 87 ? -21.294 8.912 20.451 1.00 91.56 87 GLU A N 1
ATOM 646 C CA . GLU A 1 87 ? -22.643 9.437 20.233 1.00 91.56 87 GLU A CA 1
ATOM 647 C C . GLU A 1 87 ? -22.905 9.586 18.729 1.00 91.56 87 GLU A C 1
ATOM 649 O O . GLU A 1 87 ? -22.000 9.923 17.963 1.00 91.56 87 GLU A O 1
ATOM 654 N N . VAL A 1 88 ? -24.139 9.322 18.296 1.00 90.38 88 VAL A N 1
ATOM 655 C CA . VAL A 1 88 ? -24.556 9.481 16.896 1.00 90.38 88 VAL A CA 1
ATOM 656 C C . VAL A 1 88 ? -25.489 10.684 16.823 1.00 90.38 88 VAL A C 1
ATOM 658 O O . VAL A 1 88 ? -26.558 10.664 17.429 1.00 90.38 88 VAL A O 1
ATOM 661 N N . CYS A 1 89 ? -25.093 11.734 16.102 1.00 83.31 89 CYS A N 1
ATOM 662 C CA . CYS A 1 89 ? -25.988 12.854 15.820 1.00 83.31 89 CYS A CA 1
ATOM 663 C C . CYS A 1 89 ? -26.987 12.426 14.737 1.00 83.31 89 CYS A C 1
ATOM 665 O O . CYS A 1 89 ? -26.571 12.017 13.650 1.00 83.31 89 CYS A O 1
ATOM 667 N N . GLY A 1 90 ? -28.279 12.486 15.067 1.00 75.31 9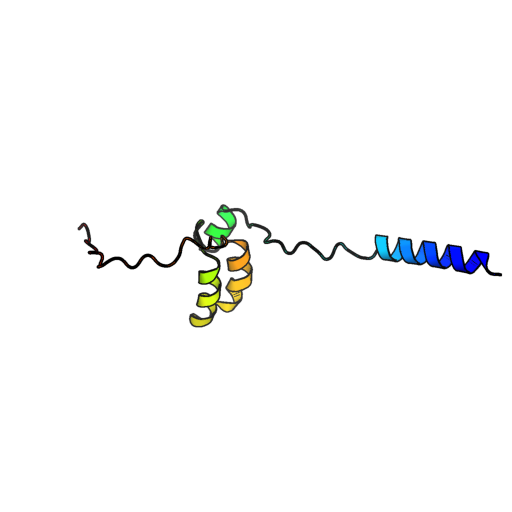0 GLY A N 1
ATOM 668 C CA . GLY A 1 90 ? -29.392 12.307 14.131 1.00 75.31 90 GLY A CA 1
ATOM 669 C C . GLY A 1 90 ? -29.853 13.617 13.512 1.00 75.31 90 GLY A C 1
ATOM 670 O O . GLY A 1 90 ? -29.569 14.682 14.107 1.00 75.31 90 GLY A O 1
#

Secondary structure (DSSP, 8-state):
--HHHHHHHHHHHHHHHHHS------S-----HHHHHHTT--TT-BHHHHTTGGGGT-GGGHHHHHHHPBP----SS----S--------

pLDDT: mean 74.91, std 13.89, range [45.91, 91.56]

Solvent-accessible surface area (backbone atoms only — not comparable to full-atom values): 5830 Å² total; per-residue (Å²): 128,66,73,64,55,55,54,53,49,51,52,50,52,51,48,49,62,74,69,52,70,86,87,77,76,92,62,65,67,64,52,54,67,64,58,30,45,76,73,70,44,56,84,82,31,45,48,74,56,41,70,52,31,53,80,74,74,39,56,84,48,35,72,58,40,58,24,41,33,43,82,74,73,87,75,62,82,84,77,84,69,98,74,83,86,88,82,82,89,128

Sequence (90 aa):
MAAAAELAALVRCWLCLLLGLPAINVYGAQLSSEACRELGFSSNLLCSSCNLLGQFSLNQLDPFCRQCCQEEAQLETRKLYAGAVLEVCG

Foldseek 3Di:
DPPVVVVVVVVVVVVCVVPVPPPDDPPQQQDPLVVCVVVVHHQAAALVVLVCCVVVVNVVCSSVSSNRHDYDDPPDDPDDDPDDDDDDDD

InterPro domains:
  IPR039992 Selenoprotein F/M [PTHR13077] (14-89)